Protein AF-A0A2V9A840-F1 (afdb_monomer_lite)

Radius of gyration: 13.13 Å; chains: 1; bounding box: 29×27×36 Å

Foldseek 3Di:
DFFQWDPPDPAIEGAAFRKKKKFKDWDPKAFPWKDKQNHTQNVQQDPVRGMGIDTHHAAKIKIKTFIPPFDAAIKMFIWIDRPPRDIGTPDIDGHDGDRMDMGMYHHD

Structure (mmCIF, N/CA/C/O backbone):
data_AF-A0A2V9A840-F1
#
_entry.id   AF-A0A2V9A840-F1
#
loop_
_atom_site.group_PDB
_atom_site.id
_atom_site.type_symbol
_atom_site.label_atom_id
_atom_site.label_alt_id
_atom_site.label_comp_id
_atom_site.label_asym_id
_atom_site.label_entity_id
_atom_site.label_seq_id
_atom_site.pdbx_PDB_ins_code
_atom_site.Cartn_x
_atom_site.Cartn_y
_atom_site.Cartn_z
_atom_site.occupancy
_atom_site.B_iso_or_equiv
_atom_site.auth_seq_id
_atom_site.auth_comp_id
_atom_site.auth_asym_id
_atom_site.auth_atom_id
_atom_site.pdbx_PDB_model_num
ATOM 1 N N . MET A 1 1 ? -3.149 1.400 -22.275 1.00 46.19 1 MET A N 1
ATOM 2 C CA . MET A 1 1 ? -2.099 1.875 -21.351 1.00 46.19 1 MET A CA 1
ATOM 3 C C . MET A 1 1 ? -1.580 0.638 -20.646 1.00 46.19 1 MET A C 1
ATOM 5 O O . MET A 1 1 ? -2.405 -0.203 -20.322 1.00 46.19 1 MET A O 1
ATOM 9 N N . ALA A 1 2 ? -0.262 0.446 -20.582 1.00 50.50 2 ALA A N 1
ATOM 10 C CA . ALA A 1 2 ? 0.313 -0.722 -19.914 1.00 50.50 2 ALA A CA 1
ATOM 11 C C . ALA A 1 2 ? 0.105 -0.594 -18.404 1.00 50.50 2 ALA A C 1
ATOM 13 O O . ALA A 1 2 ? 0.084 0.533 -17.903 1.00 50.50 2 ALA A O 1
ATOM 14 N N . ASN A 1 3 ? -0.063 -1.727 -17.725 1.00 59.25 3 ASN A N 1
ATOM 15 C CA . ASN A 1 3 ? -0.296 -1.710 -16.294 1.00 59.25 3 ASN A CA 1
ATOM 16 C C . ASN A 1 3 ? 0.902 -1.087 -15.560 1.00 59.25 3 ASN A C 1
ATOM 18 O O . ASN A 1 3 ? 2.044 -1.397 -15.903 1.00 59.25 3 ASN A O 1
ATOM 22 N N . ALA A 1 4 ? 0.657 -0.212 -14.582 1.00 71.50 4 ALA A N 1
ATOM 23 C CA . ALA A 1 4 ? 1.728 0.369 -13.767 1.00 71.50 4 ALA A CA 1
ATOM 24 C C . ALA A 1 4 ? 2.422 -0.695 -12.900 1.00 71.50 4 ALA A C 1
ATOM 26 O O . ALA A 1 4 ? 3.638 -0.633 -12.711 1.00 71.50 4 ALA A O 1
ATOM 27 N N . LEU A 1 5 ? 1.662 -1.701 -12.458 1.00 75.00 5 LEU A N 1
ATOM 28 C CA . LEU A 1 5 ? 2.136 -2.871 -11.736 1.00 75.00 5 LEU A CA 1
ATOM 29 C C . LEU A 1 5 ? 1.561 -4.154 -12.363 1.00 75.00 5 LEU A C 1
ATOM 31 O O . LEU A 1 5 ? 0.377 -4.241 -12.680 1.00 75.00 5 LEU A O 1
ATOM 35 N N . ASP A 1 6 ? 2.400 -5.165 -12.541 1.00 76.50 6 ASP A N 1
ATOM 36 C CA . ASP A 1 6 ? 2.027 -6.522 -12.928 1.00 76.50 6 ASP A CA 1
ATOM 37 C C . ASP A 1 6 ? 2.246 -7.449 -11.728 1.00 76.50 6 ASP A C 1
ATOM 39 O O . ASP A 1 6 ? 3.374 -7.640 -11.269 1.00 76.50 6 ASP A O 1
ATOM 43 N N . LEU A 1 7 ? 1.149 -8.007 -11.209 1.00 75.94 7 LEU A N 1
ATOM 44 C CA . LEU A 1 7 ? 1.133 -8.921 -10.063 1.00 75.94 7 LEU A CA 1
ATOM 45 C C . LEU A 1 7 ? 0.947 -10.395 -10.471 1.00 75.94 7 LEU A C 1
ATOM 47 O O . LEU A 1 7 ? 0.615 -11.227 -9.632 1.00 75.94 7 LEU A O 1
ATOM 51 N N . THR A 1 8 ? 1.097 -10.742 -11.754 1.00 72.06 8 THR A N 1
ATOM 52 C CA . THR A 1 8 ? 0.928 -12.130 -12.232 1.00 72.06 8 THR A CA 1
ATOM 53 C C . THR A 1 8 ? 2.084 -13.053 -11.828 1.00 72.06 8 THR A C 1
ATOM 55 O O . THR A 1 8 ? 1.925 -14.276 -11.818 1.00 72.06 8 THR A O 1
ATOM 58 N N . GLY A 1 9 ? 3.240 -12.482 -11.477 1.00 68.38 9 GLY A N 1
ATOM 59 C CA . GLY A 1 9 ? 4.409 -13.193 -10.965 1.00 68.38 9 GLY A CA 1
ATOM 60 C C . GLY A 1 9 ? 4.457 -13.295 -9.437 1.00 68.38 9 GLY A C 1
ATOM 61 O O . GLY A 1 9 ? 3.649 -12.722 -8.716 1.00 68.38 9 GLY A O 1
ATOM 62 N N . LEU A 1 10 ? 5.467 -14.009 -8.925 1.00 73.44 10 LEU A N 1
ATOM 63 C CA . LEU A 1 10 ? 5.733 -14.108 -7.479 1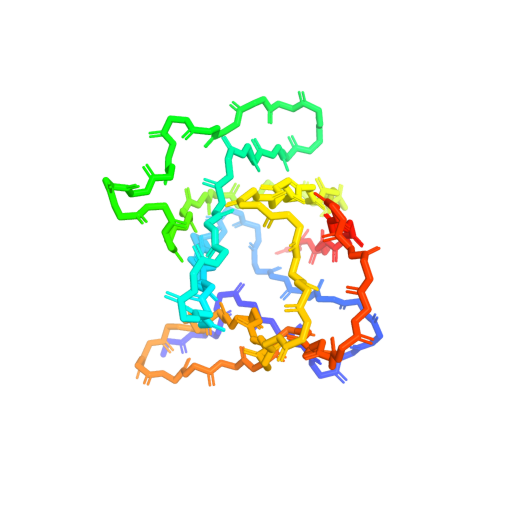.00 73.44 10 LEU A CA 1
ATOM 64 C C . LEU A 1 10 ? 6.179 -12.778 -6.852 1.00 73.44 10 LEU A C 1
ATOM 66 O O . LEU A 1 10 ? 6.068 -12.603 -5.642 1.00 73.44 10 LEU A O 1
ATOM 70 N N . VAL A 1 11 ? 6.726 -11.872 -7.666 1.00 81.81 11 VAL A N 1
ATOM 71 C CA . VAL A 1 11 ? 7.154 -10.533 -7.260 1.00 81.81 11 VAL A CA 1
ATOM 72 C C . VAL A 1 11 ? 6.501 -9.530 -8.212 1.00 81.81 11 VAL A C 1
ATOM 74 O O . VAL A 1 11 ? 6.649 -9.708 -9.422 1.00 81.81 11 VAL A O 1
ATOM 77 N N . PRO A 1 12 ? 5.807 -8.501 -7.695 1.00 85.69 12 PRO A N 1
ATOM 78 C CA . PRO A 1 12 ? 5.286 -7.396 -8.493 1.00 85.69 12 PRO A CA 1
ATOM 79 C C . PRO A 1 12 ? 6.342 -6.797 -9.432 1.00 85.69 12 PRO A C 1
ATOM 81 O O . PRO A 1 12 ? 7.457 -6.499 -8.995 1.00 85.69 12 PRO A O 1
ATOM 84 N N . THR A 1 13 ? 5.995 -6.568 -10.700 1.00 86.69 13 THR A N 1
ATOM 85 C CA . THR A 1 13 ? 6.879 -5.897 -11.670 1.00 86.69 13 THR A CA 1
ATOM 86 C C . THR A 1 13 ? 6.269 -4.622 -12.235 1.00 86.69 13 THR A C 1
ATOM 88 O O . THR A 1 13 ? 5.062 -4.560 -12.418 1.00 86.69 13 THR A O 1
ATOM 91 N N . ALA A 1 14 ? 7.081 -3.6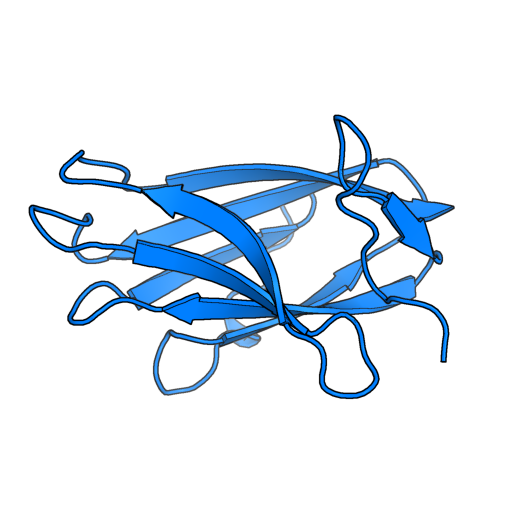12 -12.535 1.00 84.38 14 ALA A N 1
ATOM 92 C CA . ALA A 1 14 ? 6.630 -2.328 -13.081 1.00 84.38 14 ALA A CA 1
ATOM 93 C C . ALA A 1 14 ? 7.559 -1.836 -14.202 1.00 84.38 14 ALA A C 1
ATOM 95 O O . ALA A 1 14 ? 8.687 -2.309 -14.338 1.00 84.38 14 ALA A O 1
ATOM 96 N N . ALA A 1 15 ? 7.119 -0.848 -14.980 1.00 86.50 15 ALA A N 1
ATOM 97 C CA . ALA A 1 15 ? 8.049 -0.064 -15.793 1.00 86.50 15 ALA A CA 1
ATOM 98 C C . ALA A 1 15 ? 8.867 0.878 -14.892 1.00 86.50 15 ALA A C 1
ATOM 100 O O . ALA A 1 15 ? 8.345 1.419 -13.913 1.00 86.50 15 ALA A O 1
ATOM 101 N N . ALA A 1 16 ? 10.136 1.118 -15.221 1.00 87.38 16 ALA A N 1
ATOM 102 C CA . ALA A 1 16 ? 10.944 2.106 -14.511 1.00 87.38 16 ALA A CA 1
ATOM 103 C C . ALA A 1 16 ? 10.274 3.494 -14.519 1.00 87.38 16 ALA A C 1
ATOM 105 O O . ALA A 1 16 ? 9.885 4.016 -15.565 1.00 87.38 16 ALA A O 1
ATOM 106 N N . ASN A 1 17 ? 10.186 4.116 -13.341 1.00 87.44 17 ASN A N 1
ATOM 107 C CA . ASN A 1 17 ? 9.497 5.385 -13.088 1.00 87.44 17 ASN A CA 1
ATOM 108 C C . ASN A 1 17 ? 7.975 5.352 -13.311 1.00 87.44 17 ASN A C 1
ATOM 110 O O . ASN A 1 17 ? 7.361 6.405 -13.500 1.00 87.44 17 ASN A O 1
ATOM 114 N N . ALA A 1 18 ? 7.348 4.173 -13.271 1.00 86.06 18 ALA A N 1
ATOM 115 C CA . ALA A 1 18 ? 5.895 4.077 -13.228 1.00 86.06 18 ALA A CA 1
ATOM 116 C C . ALA A 1 18 ? 5.345 4.728 -11.949 1.00 86.06 18 ALA A C 1
ATOM 118 O O . ALA A 1 18 ? 5.907 4.571 -10.862 1.00 86.06 18 ALA A O 1
ATOM 119 N N . SER A 1 19 ? 4.233 5.451 -12.093 1.00 87.44 19 SER A N 1
ATOM 120 C CA . SER A 1 19 ? 3.444 5.932 -10.960 1.00 87.44 19 SER A CA 1
ATOM 121 C C . SER A 1 19 ? 2.552 4.798 -10.481 1.00 87.44 19 SER A C 1
ATOM 123 O O . SER A 1 19 ? 1.747 4.294 -11.258 1.00 87.44 19 SER A O 1
ATOM 125 N N . VAL A 1 20 ? 2.680 4.437 -9.211 1.00 86.38 20 VAL A N 1
ATOM 126 C CA . VAL A 1 20 ? 1.898 3.395 -8.550 1.00 86.38 20 VAL A CA 1
ATOM 127 C C . VAL A 1 20 ? 1.021 4.046 -7.492 1.00 86.38 20 VAL A C 1
ATOM 129 O O . VAL A 1 20 ? 1.490 4.867 -6.700 1.00 86.38 20 VAL A O 1
ATOM 132 N N . THR A 1 21 ? -0.253 3.666 -7.470 1.00 89.44 21 THR A N 1
ATOM 133 C CA . THR A 1 21 ? -1.211 4.116 -6.458 1.00 89.44 21 THR A CA 1
ATOM 134 C C . THR A 1 21 ? -1.776 2.914 -5.734 1.00 89.44 21 THR A C 1
ATOM 136 O O . THR A 1 21 ? -2.500 2.107 -6.311 1.00 89.44 21 THR A O 1
ATOM 139 N N . ILE A 1 22 ? -1.483 2.828 -4.442 1.00 88.38 22 ILE A N 1
ATOM 140 C CA . ILE A 1 22 ? -1.971 1.773 -3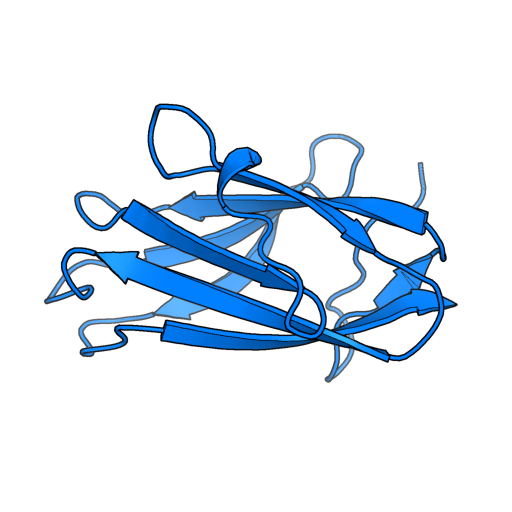.567 1.00 88.38 22 ILE A CA 1
ATOM 141 C C . ILE A 1 22 ? -3.146 2.299 -2.756 1.00 88.38 22 ILE A C 1
ATOM 143 O O . ILE A 1 22 ? -3.080 3.376 -2.166 1.00 88.38 22 ILE A O 1
ATOM 147 N N . LYS A 1 23 ? -4.207 1.500 -2.682 1.00 90.81 23 LYS A N 1
ATOM 148 C CA . LYS A 1 23 ? -5.402 1.770 -1.897 1.00 90.81 23 LYS A CA 1
ATOM 149 C C . LYS A 1 23 ? -5.626 0.681 -0.852 1.00 90.81 23 LYS A C 1
ATOM 151 O O . LYS A 1 23 ? -5.623 -0.510 -1.155 1.00 90.81 23 LYS A O 1
ATOM 156 N N . LEU A 1 24 ? -5.879 1.115 0.375 1.00 89.94 24 LEU A N 1
ATOM 157 C CA . LEU A 1 24 ? -6.320 0.304 1.495 1.00 89.94 24 LEU A CA 1
ATOM 158 C C . LEU A 1 24 ? -7.851 0.292 1.547 1.00 89.94 24 LEU A C 1
ATOM 160 O O . LEU A 1 24 ? -8.501 1.325 1.722 1.00 89.94 24 LEU A O 1
ATOM 164 N N . ILE A 1 25 ? -8.428 -0.897 1.431 1.00 89.62 25 ILE A N 1
ATOM 165 C CA . ILE A 1 25 ? -9.849 -1.152 1.644 1.00 89.62 25 ILE A CA 1
ATOM 166 C C . ILE A 1 25 ? -9.973 -1.784 3.026 1.00 89.62 25 ILE A C 1
ATOM 168 O O . ILE A 1 25 ? -9.685 -2.964 3.195 1.00 89.62 25 ILE A O 1
ATOM 172 N N . ALA A 1 26 ? -10.349 -0.970 4.007 1.00 88.12 26 ALA A N 1
ATOM 173 C CA . ALA A 1 26 ? -10.546 -1.355 5.401 1.00 88.12 26 ALA A CA 1
ATOM 174 C C . ALA A 1 26 ? -11.577 -0.412 6.031 1.00 88.12 26 ALA A C 1
ATOM 176 O O . ALA A 1 26 ? -11.613 0.777 5.681 1.00 88.12 26 ALA A O 1
ATOM 177 N N . ALA A 1 27 ? -12.382 -0.908 6.967 1.00 87.69 27 ALA A N 1
ATOM 178 C CA . ALA A 1 27 ? -13.408 -0.120 7.637 1.00 87.69 27 ALA A CA 1
ATOM 179 C C . ALA A 1 27 ? -12.789 0.917 8.584 1.00 87.69 27 ALA A C 1
ATOM 181 O O . ALA A 1 27 ? -13.186 2.082 8.557 1.00 87.69 27 ALA A O 1
ATOM 182 N N . THR A 1 28 ? -11.790 0.525 9.381 1.00 88.56 28 THR A N 1
ATOM 183 C CA . THR A 1 28 ? -11.245 1.377 10.456 1.00 88.56 28 THR A CA 1
ATOM 184 C C . THR A 1 28 ? -9.738 1.594 10.393 1.00 88.56 28 THR A C 1
ATOM 186 O O . THR A 1 28 ? -9.285 2.702 10.670 1.00 88.56 28 THR A O 1
ATOM 189 N N . THR A 1 29 ? -8.966 0.599 9.959 1.00 90.25 29 THR A N 1
ATOM 190 C CA . THR A 1 29 ? -7.506 0.700 9.818 1.00 90.25 29 THR A CA 1
ATOM 191 C C . THR A 1 29 ? -7.103 1.696 8.733 1.00 90.25 29 THR A C 1
ATOM 193 O O . THR A 1 29 ? -7.671 1.683 7.640 1.00 90.25 29 THR A O 1
ATOM 196 N N . VAL A 1 30 ? -6.108 2.542 8.997 1.00 92.75 30 VAL A N 1
ATOM 197 C CA . VAL A 1 30 ? -5.524 3.488 8.033 1.00 92.75 30 VAL A CA 1
ATOM 198 C C . VAL A 1 30 ? -4.030 3.240 7.823 1.00 92.75 30 VAL A C 1
ATOM 200 O O . VAL A 1 30 ? -3.362 2.620 8.650 1.00 92.75 30 VAL A O 1
ATOM 203 N N . LEU A 1 31 ? -3.500 3.754 6.715 1.00 93.25 31 LEU A N 1
ATOM 204 C CA . LEU A 1 31 ? -2.076 3.926 6.462 1.00 93.25 31 LEU A CA 1
ATOM 205 C C . LEU A 1 31 ? -1.559 5.064 7.349 1.00 93.25 31 LEU A C 1
ATOM 207 O O . LEU A 1 31 ? -1.967 6.213 7.202 1.00 93.25 31 LEU A O 1
ATOM 211 N N . GLN A 1 32 ? -0.659 4.739 8.270 1.00 93.38 32 GLN A N 1
ATOM 212 C CA . GLN A 1 32 ? 0.008 5.720 9.125 1.00 93.38 32 GLN A CA 1
ATOM 213 C C . GLN A 1 32 ? 1.345 6.168 8.531 1.00 93.38 32 GLN A C 1
ATOM 215 O O . GLN A 1 32 ? 1.738 7.322 8.677 1.00 93.38 32 GLN A O 1
ATOM 220 N N . ARG A 1 33 ? 2.070 5.232 7.914 1.00 94.56 33 ARG A N 1
ATOM 221 C CA . ARG A 1 33 ? 3.397 5.476 7.353 1.00 94.56 33 ARG A CA 1
ATOM 222 C C . ARG A 1 33 ? 3.587 4.668 6.084 1.00 94.56 33 ARG A C 1
ATOM 224 O O . ARG A 1 33 ? 3.100 3.540 5.996 1.00 94.56 33 ARG A O 1
ATOM 231 N N . ALA A 1 34 ? 4.343 5.220 5.149 1.00 95.44 34 ALA A N 1
ATOM 232 C CA . ALA A 1 34 ? 4.777 4.519 3.956 1.00 95.44 34 ALA A CA 1
ATOM 233 C C . ALA A 1 34 ? 6.254 4.821 3.679 1.00 95.44 34 ALA A C 1
ATOM 235 O O . ALA A 1 34 ? 6.696 5.961 3.827 1.00 95.44 34 ALA A O 1
ATOM 236 N N . SER A 1 35 ? 7.019 3.809 3.275 1.00 95.94 35 SER A N 1
ATOM 237 C CA . SER A 1 35 ? 8.391 3.988 2.803 1.00 95.94 35 SER A CA 1
ATOM 238 C C . SER A 1 35 ? 8.693 3.169 1.553 1.00 95.94 35 SER A C 1
ATOM 240 O O . SER A 1 35 ? 8.093 2.119 1.309 1.00 95.94 35 SER A O 1
ATOM 242 N N . LEU A 1 36 ? 9.646 3.674 0.771 1.00 95.00 36 LEU A N 1
ATOM 243 C CA . LEU A 1 36 ? 10.184 3.057 -0.436 1.00 95.00 36 LEU A CA 1
ATOM 244 C C . LEU A 1 36 ? 11.714 3.071 -0.353 1.00 95.00 36 LEU A C 1
ATOM 246 O O . LEU A 1 36 ? 12.306 4.148 -0.342 1.00 95.00 36 LEU A O 1
ATOM 250 N N . ASN A 1 37 ? 12.360 1.904 -0.283 1.00 92.31 37 ASN A N 1
ATOM 251 C CA . ASN A 1 37 ? 13.821 1.786 -0.098 1.00 92.31 37 ASN A CA 1
ATOM 252 C C . ASN A 1 37 ? 14.347 2.680 1.038 1.00 92.31 37 ASN A C 1
ATOM 254 O O . ASN A 1 37 ? 15.244 3.495 0.830 1.00 92.31 37 ASN A O 1
ATOM 258 N N . ASP A 1 38 ? 13.709 2.608 2.206 1.00 89.3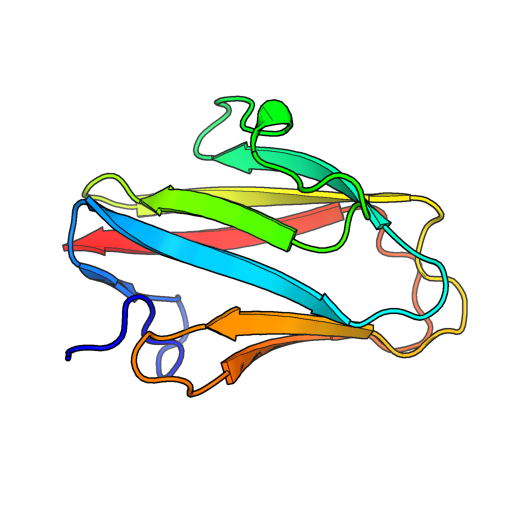1 38 ASP A N 1
ATOM 259 C CA . ASP A 1 38 ? 13.992 3.440 3.389 1.00 89.31 38 ASP A CA 1
ATOM 260 C C . ASP A 1 38 ? 13.674 4.942 3.260 1.00 89.31 38 ASP A C 1
ATOM 262 O O . ASP A 1 38 ? 13.714 5.662 4.258 1.00 89.31 38 ASP A O 1
ATOM 266 N N . SER A 1 39 ? 13.286 5.424 2.076 1.00 95.19 39 SER A N 1
ATOM 267 C CA . SER A 1 39 ? 12.811 6.798 1.893 1.00 95.19 39 SER A CA 1
ATOM 268 C C . SER A 1 39 ? 11.386 6.928 2.412 1.00 95.19 39 SER A C 1
ATOM 270 O O . SER A 1 39 ? 10.504 6.173 2.004 1.00 95.19 39 SER A O 1
ATOM 272 N N . ASP A 1 40 ? 11.156 7.882 3.311 1.00 95.94 40 ASP A N 1
ATOM 273 C CA . ASP A 1 40 ? 9.822 8.172 3.833 1.00 95.94 40 ASP A CA 1
ATOM 274 C C . ASP A 1 40 ? 8.975 8.857 2.752 1.00 95.94 40 ASP A C 1
ATOM 276 O O . ASP A 1 40 ? 9.358 9.898 2.220 1.00 95.94 40 ASP A O 1
ATOM 280 N N . ILE A 1 41 ? 7.836 8.253 2.421 1.00 96.31 41 ILE A N 1
ATOM 281 C CA . ILE A 1 41 ? 6.865 8.772 1.450 1.00 96.31 41 ILE A CA 1
ATOM 282 C C . ILE A 1 41 ? 5.502 9.015 2.109 1.00 96.31 41 ILE A C 1
ATOM 284 O O . ILE A 1 41 ? 4.482 9.095 1.428 1.00 96.31 41 ILE A O 1
ATOM 288 N N . SER A 1 42 ? 5.463 9.133 3.439 1.00 96.19 42 SER A N 1
ATOM 289 C CA . SER A 1 42 ? 4.213 9.284 4.194 1.00 96.19 42 SER A CA 1
ATOM 290 C C . SER A 1 42 ? 3.454 10.567 3.852 1.00 96.19 42 SER A C 1
ATOM 292 O O . SER A 1 42 ? 2.231 10.577 3.920 1.00 96.19 42 SER A O 1
ATOM 294 N N . ASP A 1 43 ? 4.147 11.610 3.388 1.00 96.44 43 ASP A N 1
ATOM 295 C CA . ASP A 1 43 ? 3.520 12.845 2.892 1.00 96.44 43 ASP A CA 1
ATOM 296 C C . ASP A 1 43 ? 2.689 12.627 1.614 1.00 96.44 43 ASP A C 1
ATOM 298 O O . ASP A 1 43 ? 1.898 13.485 1.227 1.00 96.44 43 ASP A O 1
ATOM 302 N N . SER A 1 44 ? 2.857 11.478 0.948 1.00 96.19 44 SER A N 1
ATOM 303 C CA . SER A 1 44 ? 2.062 11.077 -0.221 1.00 96.19 44 SER A CA 1
ATOM 304 C C . SER A 1 44 ? 0.824 10.253 0.148 1.00 96.19 44 SER A C 1
ATOM 306 O O . SER A 1 44 ? 0.101 9.806 -0.747 1.00 96.19 44 SER A O 1
ATOM 308 N N . ILE A 1 45 ? 0.586 10.021 1.444 1.00 96.50 45 ILE A N 1
ATOM 309 C CA . ILE A 1 45 ? -0.653 9.425 1.941 1.00 96.50 45 ILE A CA 1
ATOM 310 C C . ILE A 1 45 ? -1.754 10.487 1.887 1.00 96.50 45 ILE A C 1
ATOM 312 O O . ILE A 1 45 ? -1.566 11.635 2.288 1.00 96.50 45 ILE A O 1
ATOM 316 N N . ASP A 1 46 ? -2.919 10.111 1.374 1.00 95.69 46 ASP A N 1
ATOM 317 C CA . ASP A 1 46 ? -4.056 11.013 1.275 1.00 95.69 46 ASP A CA 1
ATOM 318 C C . ASP A 1 46 ? -4.634 11.383 2.652 1.00 95.69 46 ASP A C 1
ATOM 320 O O . ASP A 1 46 ? -4.405 10.727 3.667 1.00 95.69 46 ASP A O 1
ATOM 324 N N . ALA A 1 47 ? -5.464 12.427 2.691 1.00 95.25 47 ALA A N 1
ATOM 325 C CA . ALA A 1 47 ? -6.054 12.910 3.940 1.00 95.25 47 ALA A CA 1
ATOM 326 C C . ALA A 1 47 ? -6.947 11.871 4.651 1.00 95.25 47 ALA A C 1
ATOM 328 O O . ALA A 1 47 ? -7.231 12.023 5.838 1.00 95.25 47 ALA A O 1
ATOM 329 N N . THR A 1 48 ? -7.412 10.836 3.940 1.00 94.56 48 THR A N 1
ATOM 330 C CA . THR A 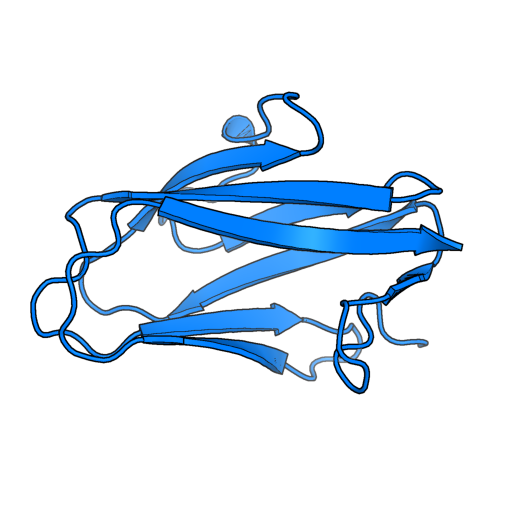1 48 ? -8.210 9.752 4.532 1.00 94.56 48 THR A CA 1
ATOM 331 C C . THR A 1 48 ? -7.356 8.627 5.119 1.00 94.56 48 THR A C 1
ATOM 333 O O . THR A 1 48 ? -7.888 7.770 5.829 1.00 94.56 48 THR A O 1
ATOM 336 N N . GLY A 1 49 ? -6.046 8.617 4.853 1.00 94.56 49 GLY A N 1
ATOM 337 C CA . GLY A 1 49 ? -5.151 7.541 5.262 1.00 94.56 49 GLY A CA 1
ATOM 338 C C . GLY A 1 49 ? -5.447 6.227 4.540 1.00 94.56 49 GLY A C 1
ATOM 339 O O . GLY A 1 49 ? -5.234 5.154 5.099 1.00 94.56 49 GLY A O 1
ATOM 340 N N . LYS A 1 50 ? -6.012 6.267 3.331 1.00 92.75 50 LYS A N 1
ATOM 341 C CA . LYS A 1 50 ? -6.412 5.069 2.577 1.00 92.75 50 LYS A CA 1
ATOM 342 C C . LYS A 1 50 ? -5.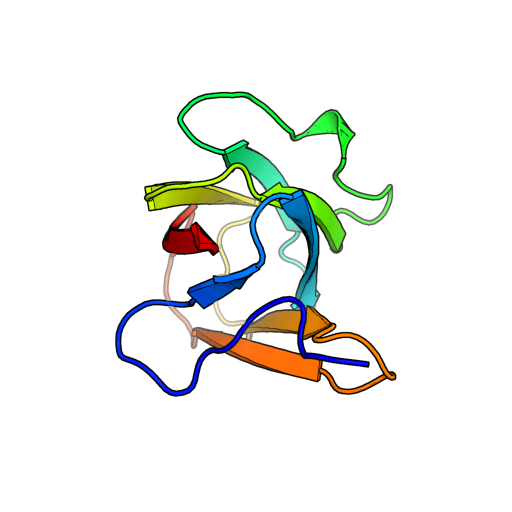681 4.931 1.258 1.00 92.75 50 LYS A C 1
ATOM 344 O O . LYS A 1 50 ? -5.715 3.847 0.688 1.00 92.75 50 LYS A O 1
ATOM 349 N N . ILE A 1 51 ? -5.056 5.984 0.752 1.00 93.69 51 ILE A N 1
ATOM 350 C CA . ILE A 1 51 ? -4.387 5.971 -0.546 1.00 93.69 51 ILE A CA 1
ATOM 351 C C . ILE A 1 51 ? -2.966 6.481 -0.365 1.00 93.69 51 ILE A C 1
ATOM 353 O O . ILE A 1 51 ? -2.757 7.480 0.312 1.00 93.69 51 ILE A O 1
ATOM 357 N N . VAL A 1 52 ? -2.000 5.815 -0.988 1.00 94.06 52 VAL A N 1
ATOM 358 C CA . VAL A 1 52 ? -0.628 6.309 -1.121 1.00 94.06 52 VAL A CA 1
ATOM 359 C C . VAL A 1 52 ? -0.192 6.181 -2.572 1.00 94.06 52 VAL A C 1
ATOM 361 O O . VAL A 1 52 ? -0.387 5.136 -3.195 1.00 94.06 52 VAL A O 1
ATOM 364 N N . SER A 1 53 ? 0.392 7.247 -3.109 1.00 92.00 53 SER A N 1
ATOM 365 C CA . SER A 1 53 ? 0.896 7.285 -4.484 1.00 92.00 53 SER A CA 1
ATOM 366 C C . SER A 1 53 ? 2.388 7.572 -4.493 1.00 92.00 53 SER A C 1
ATOM 368 O O . SER A 1 53 ? 2.851 8.451 -3.773 1.00 92.00 53 SER A O 1
ATOM 370 N N . PHE A 1 54 ? 3.146 6.852 -5.309 1.00 91.62 54 PHE A N 1
ATOM 371 C CA . PHE A 1 54 ? 4.588 7.046 -5.433 1.00 91.62 54 PHE A CA 1
ATOM 372 C C . PHE A 1 54 ? 5.094 6.584 -6.795 1.00 91.62 54 PHE A C 1
ATOM 374 O O . PHE A 1 54 ? 4.458 5.794 -7.489 1.00 91.62 54 PHE A O 1
ATOM 381 N N . THR A 1 55 ? 6.271 7.070 -7.170 1.00 90.50 55 THR A N 1
ATOM 382 C CA . THR A 1 55 ? 6.974 6.619 -8.371 1.00 90.50 55 THR A CA 1
ATOM 383 C C . THR A 1 55 ? 7.931 5.497 -8.003 1.00 90.50 55 THR A C 1
ATOM 385 O O . THR A 1 55 ? 8.678 5.638 -7.038 1.00 90.50 55 THR A O 1
ATOM 388 N N . VAL A 1 56 ? 7.945 4.408 -8.774 1.00 88.88 56 VAL A N 1
ATOM 389 C CA . VAL A 1 56 ? 8.861 3.277 -8.562 1.00 88.88 56 VAL A CA 1
ATOM 390 C C . VAL A 1 56 ? 10.157 3.495 -9.359 1.00 88.88 56 VAL A C 1
ATOM 392 O O . VAL A 1 56 ? 10.114 3.478 -10.592 1.00 88.88 56 VAL A O 1
ATOM 395 N N . PRO A 1 57 ? 11.321 3.693 -8.710 1.00 90.38 57 PRO A N 1
ATOM 396 C CA . PRO A 1 57 ? 12.608 3.779 -9.397 1.00 90.38 57 PRO A CA 1
ATOM 397 C C . PRO A 1 57 ? 12.950 2.484 -10.136 1.00 90.38 57 PRO A C 1
ATOM 399 O O . PRO A 1 57 ? 12.503 1.408 -9.750 1.00 90.38 57 PRO A O 1
ATOM 402 N N . GLY A 1 58 ? 13.796 2.565 -11.165 1.00 91.06 58 GLY A N 1
ATOM 403 C CA . GLY A 1 58 ? 14.338 1.367 -11.814 1.00 91.06 58 GLY A CA 1
ATOM 404 C C . GLY A 1 58 ? 15.128 0.485 -10.836 1.00 91.06 58 GLY A C 1
ATOM 405 O O . GLY A 1 58 ? 15.863 0.992 -9.989 1.00 91.06 58 GLY A O 1
ATOM 406 N N . GLY A 1 59 ? 15.000 -0.834 -10.973 1.00 93.00 59 GLY A N 1
ATOM 407 C CA . GLY A 1 59 ? 15.623 -1.827 -10.098 1.00 93.00 59 GLY A CA 1
ATOM 408 C C . GLY A 1 59 ? 14.641 -2.481 -9.124 1.00 93.00 59 GLY A C 1
ATOM 409 O O . GLY A 1 59 ? 13.427 -2.442 -9.306 1.00 93.00 59 GLY A O 1
ATOM 410 N N . ARG A 1 60 ? 15.174 -3.141 -8.091 1.00 93.94 60 ARG A N 1
ATOM 411 C CA . ARG A 1 60 ? 14.371 -3.760 -7.028 1.00 93.94 60 ARG A CA 1
ATOM 412 C C . ARG A 1 60 ? 14.108 -2.736 -5.935 1.00 93.94 60 ARG A C 1
ATOM 414 O O . ARG A 1 60 ? 15.056 -2.145 -5.427 1.00 93.94 60 ARG A O 1
ATOM 421 N N . ASN A 1 61 ? 12.844 -2.583 -5.562 1.00 92.94 61 ASN A N 1
ATOM 422 C CA . ASN A 1 61 ? 12.409 -1.631 -4.558 1.00 92.94 61 ASN A CA 1
ATOM 423 C C . ASN A 1 61 ? 11.588 -2.322 -3.471 1.00 92.94 61 ASN A C 1
ATOM 425 O O . ASN A 1 61 ? 10.685 -3.084 -3.798 1.00 92.94 61 ASN A O 1
ATOM 429 N N . THR A 1 62 ? 11.854 -2.025 -2.203 1.00 93.88 62 THR A N 1
ATOM 430 C CA . THR A 1 62 ? 11.074 -2.531 -1.069 1.00 93.88 62 THR A CA 1
ATOM 431 C C . THR A 1 62 ? 10.083 -1.472 -0.610 1.00 93.88 62 THR A C 1
ATOM 433 O O . THR A 1 62 ? 10.472 -0.353 -0.269 1.00 93.88 62 THR A O 1
ATOM 436 N N . VAL A 1 63 ? 8.805 -1.840 -0.584 1.00 92.00 63 VAL A N 1
ATOM 437 C CA . VAL A 1 63 ? 7.705 -1.019 -0.079 1.00 92.00 63 VAL A CA 1
ATOM 438 C C . VAL A 1 63 ? 7.354 -1.482 1.326 1.00 92.00 63 VAL A C 1
ATOM 440 O O . VAL A 1 63 ? 7.168 -2.677 1.565 1.00 92.00 63 VAL A O 1
ATOM 443 N N . ILE A 1 64 ? 7.233 -0.535 2.255 1.00 92.56 64 ILE A N 1
ATOM 444 C CA . ILE A 1 64 ? 6.780 -0.799 3.621 1.00 92.56 64 ILE A CA 1
ATOM 445 C C . ILE A 1 64 ? 5.592 0.103 3.926 1.00 92.56 64 ILE A C 1
ATOM 447 O O . ILE A 1 64 ? 5.681 1.321 3.796 1.00 92.56 64 ILE A O 1
ATOM 451 N N . LEU A 1 65 ? 4.488 -0.492 4.366 1.00 92.00 65 LEU A N 1
ATOM 452 C CA . LEU A 1 65 ? 3.278 0.209 4.788 1.00 92.00 65 LEU A CA 1
ATOM 453 C C . LEU A 1 65 ? 3.023 -0.097 6.262 1.00 92.00 65 LEU A C 1
ATOM 455 O O . LEU A 1 65 ? 3.025 -1.262 6.655 1.00 92.00 65 LEU A O 1
ATOM 459 N N . VAL A 1 66 ? 2.798 0.929 7.078 1.00 91.94 66 VAL A N 1
ATOM 460 C CA . VAL A 1 66 ? 2.468 0.796 8.504 1.00 91.94 66 VAL A CA 1
ATOM 461 C C . VAL A 1 66 ? 1.004 1.146 8.710 1.00 91.94 66 VAL A C 1
ATOM 463 O O . VAL A 1 66 ? 0.531 2.171 8.218 1.00 91.94 66 VAL A O 1
ATOM 466 N N . LEU A 1 67 ? 0.300 0.289 9.443 1.00 90.31 67 LEU A N 1
ATOM 467 C CA . LEU A 1 67 ? -1.144 0.322 9.627 1.00 90.31 67 LEU A CA 1
ATOM 468 C C . LEU A 1 67 ? -1.517 0.694 11.065 1.00 90.31 67 LEU A C 1
ATOM 470 O O . LEU A 1 67 ? -0.951 0.146 12.014 1.00 90.31 67 LEU A O 1
ATOM 474 N N . LEU A 1 68 ? -2.496 1.590 11.227 1.00 88.94 68 LEU A N 1
ATOM 475 C CA . LEU A 1 68 ? -3.010 1.994 12.537 1.00 88.94 68 LEU A CA 1
ATOM 476 C C . LEU A 1 68 ? -4.533 2.260 12.512 1.00 88.94 68 LEU A C 1
ATOM 478 O O . LEU A 1 68 ? -4.999 2.936 11.603 1.00 88.94 68 LEU A O 1
ATOM 482 N N . PRO A 1 69 ? -5.315 1.803 13.512 1.00 87.75 69 PRO A N 1
ATOM 483 C CA . PRO A 1 69 ? -4.949 0.751 14.464 1.00 87.75 69 PRO A CA 1
ATOM 484 C C . PRO A 1 69 ? -4.559 -0.542 13.726 1.00 87.75 69 PRO A C 1
ATOM 486 O O . PRO A 1 69 ? -4.855 -0.674 12.542 1.00 87.75 69 PRO A O 1
ATOM 489 N N . PRO A 1 70 ? -3.888 -1.506 14.380 1.00 80.75 70 PRO A N 1
ATOM 490 C CA . PRO A 1 70 ? -3.686 -2.807 13.767 1.00 80.75 70 PRO A CA 1
ATOM 491 C C . PRO A 1 70 ? -5.040 -3.422 13.379 1.00 80.75 70 PRO A C 1
ATOM 493 O O . PRO A 1 70 ? -5.999 -3.316 14.155 1.00 80.75 70 PRO A O 1
ATOM 496 N N . PRO A 1 71 ? -5.115 -4.101 12.229 1.00 74.00 71 PRO A N 1
ATOM 497 C CA . PRO A 1 71 ? -6.352 -4.659 11.708 1.00 74.00 71 PRO A CA 1
ATOM 498 C C . PRO A 1 71 ? -6.821 -5.819 12.576 1.00 74.00 71 PRO A C 1
ATOM 500 O O . PRO A 1 71 ? -6.380 -6.960 12.453 1.00 74.00 71 PRO A O 1
ATOM 503 N N . THR A 1 72 ? -7.697 -5.520 13.525 1.00 74.50 72 THR A N 1
ATOM 504 C CA . THR A 1 72 ? -8.221 -6.507 14.467 1.00 74.50 72 THR A CA 1
ATOM 505 C C . THR A 1 72 ? -9.653 -6.842 14.088 1.00 74.50 72 THR A C 1
ATOM 507 O O . THR A 1 72 ? -10.575 -6.069 14.316 1.00 74.50 72 THR A O 1
ATOM 510 N N . GLY A 1 73 ? -9.840 -8.019 13.487 1.00 70.50 73 GLY A N 1
ATOM 511 C CA . GLY A 1 73 ? -11.173 -8.551 13.195 1.00 70.50 73 GLY A CA 1
ATOM 512 C C . GLY A 1 73 ? -11.906 -7.909 12.011 1.00 70.50 73 GLY A C 1
ATOM 513 O O . GLY A 1 73 ? -13.082 -8.207 11.829 1.00 70.50 73 GLY A O 1
ATOM 514 N N . GLU A 1 74 ? -11.245 -7.071 11.206 1.00 75.12 74 GLU A N 1
ATOM 515 C CA . GLU A 1 74 ? -11.804 -6.541 9.957 1.00 75.12 74 GLU A CA 1
ATOM 516 C C . GLU A 1 74 ? -11.174 -7.203 8.727 1.00 75.12 74 GLU A C 1
ATOM 518 O O . GLU A 1 74 ? -9.985 -7.525 8.720 1.00 75.12 74 GLU A O 1
ATOM 523 N N . GLU A 1 75 ? -11.978 -7.412 7.684 1.00 80.00 75 GLU A N 1
ATOM 524 C CA . GLU A 1 75 ? -11.458 -7.799 6.375 1.00 80.00 75 GLU A CA 1
ATOM 525 C C . GLU A 1 75 ? -10.750 -6.609 5.738 1.00 80.00 75 GLU A C 1
ATOM 527 O O . GLU A 1 75 ? -11.267 -5.487 5.742 1.00 80.00 75 GLU A O 1
ATOM 532 N N . MET A 1 76 ? -9.573 -6.862 5.167 1.00 80.50 76 MET A N 1
ATOM 533 C CA . MET A 1 76 ? -8.815 -5.826 4.484 1.00 80.50 76 MET A CA 1
ATOM 534 C C . MET A 1 76 ? -8.228 -6.287 3.168 1.00 80.50 76 MET A C 1
ATOM 536 O O . MET A 1 76 ? -7.793 -7.431 3.016 1.00 80.50 76 MET A O 1
ATOM 540 N N . GLN A 1 77 ? -8.132 -5.338 2.245 1.00 85.06 77 GLN A N 1
ATOM 541 C CA . GLN A 1 77 ? -7.460 -5.522 0.970 1.00 85.06 77 GLN A CA 1
ATOM 542 C C . GLN A 1 77 ? -6.526 -4.353 0.696 1.00 85.06 77 GLN A C 1
ATOM 544 O O . GLN A 1 77 ? -6.879 -3.193 0.906 1.00 85.06 77 GLN A O 1
ATOM 549 N N . ILE A 1 78 ? -5.341 -4.674 0.196 1.00 80.88 78 ILE A N 1
ATOM 550 C CA . ILE A 1 78 ? -4.463 -3.712 -0.447 1.00 80.88 78 ILE A CA 1
ATOM 551 C C . ILE A 1 78 ? -4.562 -3.949 -1.936 1.00 80.88 78 ILE A C 1
ATOM 553 O O . ILE A 1 78 ? -4.318 -5.057 -2.414 1.00 80.88 78 ILE A O 1
ATOM 557 N N . VAL A 1 79 ? -4.940 -2.903 -2.649 1.00 84.12 79 VAL A N 1
ATOM 558 C CA . VAL A 1 79 ? -5.157 -2.949 -4.083 1.00 84.12 79 VAL A CA 1
ATOM 559 C C . VAL A 1 79 ? -4.365 -1.853 -4.776 1.00 84.12 79 VAL A C 1
ATOM 561 O O . VAL A 1 79 ? -4.033 -0.846 -4.158 1.00 84.12 79 VAL A O 1
ATOM 564 N N . GLU A 1 80 ? -4.077 -2.036 -6.053 1.00 82.00 80 GLU A N 1
ATOM 565 C CA . GLU A 1 80 ? -3.378 -1.061 -6.888 1.00 82.00 80 GLU A CA 1
ATOM 566 C C . GLU A 1 80 ? -4.238 -0.704 -8.097 1.00 82.00 80 GLU A C 1
ATOM 568 O O . GLU A 1 80 ? -4.942 -1.567 -8.623 1.00 82.00 80 GLU A O 1
ATOM 573 N N . ASP A 1 81 ? -4.246 0.572 -8.489 1.00 71.56 81 ASP A N 1
ATOM 574 C CA . ASP A 1 81 ? -4.832 0.981 -9.768 1.00 71.56 81 ASP A CA 1
ATOM 575 C C . ASP A 1 81 ? -3.790 0.771 -10.858 1.00 71.56 81 ASP A C 1
ATOM 577 O O . ASP A 1 81 ? -2.919 1.618 -11.056 1.00 71.56 81 ASP A O 1
ATOM 581 N N . CYS A 1 82 ? -3.922 -0.334 -11.591 1.00 63.28 82 CYS A N 1
ATOM 582 C CA . CYS A 1 82 ? -3.000 -0.701 -12.653 1.00 63.28 82 CYS A CA 1
ATOM 583 C C . CYS A 1 82 ? -3.011 0.301 -13.819 1.00 63.28 82 CYS A C 1
ATOM 585 O O . CYS A 1 82 ? -2.318 0.092 -14.802 1.00 63.28 82 CYS A O 1
ATOM 587 N N . GLY A 1 83 ? -3.774 1.389 -13.768 1.00 54.16 83 GLY A N 1
ATOM 588 C CA . GLY A 1 83 ? -3.962 2.295 -14.886 1.00 54.16 83 GLY A CA 1
ATOM 589 C C . GLY A 1 83 ? -5.041 1.765 -15.828 1.00 54.16 83 GLY A C 1
ATOM 590 O O . GLY A 1 83 ? -5.182 0.572 -16.082 1.00 54.16 83 GLY A O 1
ATOM 591 N N . GLY A 1 84 ? -5.864 2.678 -16.347 1.00 55.09 84 GLY A N 1
ATOM 592 C CA . GLY A 1 84 ? -7.030 2.315 -17.160 1.00 55.09 84 GLY A CA 1
ATOM 593 C C . GLY A 1 84 ? -8.274 1.921 -16.354 1.00 55.09 84 GLY A C 1
ATOM 594 O O . GLY A 1 84 ? -9.240 1.451 -16.952 1.00 55.09 84 GLY A O 1
ATOM 595 N N . GLY A 1 85 ? -8.280 2.147 -15.033 1.00 55.91 85 GLY A N 1
ATOM 596 C CA . GLY A 1 85 ? -9.450 1.948 -14.170 1.00 55.91 85 GLY A CA 1
ATOM 597 C C . GLY A 1 85 ? -9.652 0.509 -13.693 1.00 55.91 85 GLY A C 1
ATOM 598 O O . GLY A 1 85 ? -10.746 0.169 -13.243 1.00 55.91 85 GLY A O 1
ATOM 599 N N . ALA A 1 86 ? -8.625 -0.338 -13.803 1.00 62.00 86 ALA A N 1
ATOM 600 C CA . ALA A 1 86 ? -8.636 -1.702 -13.292 1.00 62.00 86 ALA A CA 1
ATOM 601 C C . ALA A 1 86 ? -7.849 -1.774 -11.980 1.00 62.00 86 ALA A C 1
ATOM 603 O O . ALA A 1 86 ? -6.665 -1.459 -11.930 1.00 62.00 86 ALA A O 1
ATOM 604 N N . THR A 1 87 ? -8.522 -2.206 -10.918 1.00 75.50 87 THR A N 1
ATOM 605 C CA . THR A 1 87 ? -7.918 -2.386 -9.600 1.00 75.50 87 THR A CA 1
ATOM 606 C C . THR A 1 87 ? -7.491 -3.843 -9.412 1.00 75.50 87 THR A C 1
ATOM 608 O O . THR A 1 87 ? -8.330 -4.736 -9.543 1.00 75.50 87 THR A O 1
ATOM 611 N N . GLN A 1 88 ? -6.223 -4.098 -9.085 1.00 78.88 88 GLN A N 1
ATOM 612 C CA . GLN A 1 88 ? -5.711 -5.446 -8.814 1.00 78.88 88 GLN A CA 1
ATOM 613 C C . GLN A 1 88 ? -5.396 -5.637 -7.328 1.00 78.88 88 GLN A C 1
ATOM 615 O O . GLN A 1 88 ? -4.858 -4.749 -6.671 1.00 78.88 88 GLN A O 1
ATOM 620 N N . LEU A 1 89 ? -5.739 -6.808 -6.785 1.00 83.00 89 LEU A N 1
ATOM 621 C CA . LEU A 1 89 ? -5.433 -7.175 -5.403 1.00 83.00 89 LEU A CA 1
ATOM 622 C C . LEU A 1 89 ? -3.939 -7.487 -5.255 1.00 83.00 89 LEU A C 1
ATOM 624 O O . LEU A 1 89 ? -3.448 -8.426 -5.876 1.00 83.00 89 LEU A O 1
ATOM 628 N N . ILE A 1 90 ? -3.251 -6.737 -4.392 1.00 79.25 90 ILE A N 1
ATOM 629 C CA . ILE A 1 90 ? -1.872 -7.016 -3.971 1.00 79.25 90 ILE A CA 1
ATOM 630 C C . ILE A 1 90 ? -1.887 -8.054 -2.847 1.00 79.25 90 ILE A C 1
ATOM 632 O O . ILE A 1 90 ? -1.249 -9.098 -2.945 1.00 79.25 90 ILE A O 1
ATOM 636 N N . LEU A 1 91 ? -2.629 -7.774 -1.771 1.00 77.62 91 LEU A N 1
ATOM 637 C CA . LEU A 1 91 ? -2.688 -8.606 -0.566 1.00 77.62 91 LEU A CA 1
ATOM 638 C C . LEU A 1 91 ? -4.077 -8.521 0.072 1.00 77.62 91 LEU A C 1
ATOM 640 O O . LEU A 1 91 ? -4.688 -7.453 0.103 1.00 77.62 91 LEU A O 1
ATOM 644 N N . SER A 1 92 ? -4.550 -9.630 0.638 1.00 73.00 92 SER A N 1
ATOM 645 C CA . SER A 1 92 ? -5.770 -9.687 1.452 1.00 73.00 92 SER A CA 1
ATOM 646 C C . SER A 1 92 ? -5.462 -10.237 2.837 1.00 73.00 92 SER A C 1
ATOM 648 O O . SER A 1 92 ? -4.773 -11.252 2.955 1.00 73.00 92 SER A O 1
ATOM 650 N N . PHE A 1 93 ? -6.015 -9.608 3.870 1.00 71.38 93 PHE A N 1
ATOM 651 C CA . PHE A 1 93 ? -5.840 -10.017 5.261 1.00 71.38 93 PHE A CA 1
ATOM 652 C C . PHE A 1 93 ? -7.190 -10.382 5.881 1.00 71.38 93 PHE A C 1
ATOM 654 O O . PHE A 1 93 ? -8.190 -9.698 5.658 1.00 71.38 93 PHE A O 1
ATOM 661 N N . GLY A 1 94 ? -7.199 -11.469 6.657 1.00 61.59 94 GLY A N 1
ATOM 662 C CA . GLY A 1 94 ? -8.289 -11.805 7.575 1.00 61.59 94 GLY A CA 1
ATOM 663 C C . GLY A 1 94 ? -8.032 -11.242 8.976 1.00 61.59 94 GLY A C 1
ATOM 664 O O . GLY A 1 94 ? -7.170 -10.388 9.164 1.00 61.59 94 GLY A O 1
ATOM 665 N N . ALA A 1 95 ? -8.735 -11.766 9.983 1.00 53.88 95 ALA A N 1
ATOM 666 C CA . ALA A 1 95 ? -8.534 -11.392 11.382 1.00 53.88 95 ALA A CA 1
ATOM 667 C C . ALA A 1 95 ? -7.126 -11.796 11.882 1.00 53.88 95 ALA A C 1
ATOM 669 O O . ALA A 1 95 ? -6.923 -12.909 12.362 1.00 53.88 95 ALA A O 1
ATOM 670 N N . GLY A 1 96 ? -6.145 -10.897 11.767 1.00 56.19 96 GLY A N 1
ATOM 671 C CA . GLY A 1 96 ? -4.765 -11.113 12.203 1.00 56.19 96 GLY A CA 1
ATOM 672 C C . GLY A 1 96 ? -4.032 -9.791 12.435 1.00 56.19 96 GLY A C 1
ATOM 673 O O . GLY A 1 96 ? -4.176 -8.851 11.664 1.00 56.19 96 GLY A O 1
ATOM 674 N N . ILE A 1 97 ? -3.242 -9.704 13.510 1.00 54.44 97 ILE A N 1
ATOM 675 C CA . ILE A 1 97 ? -2.556 -8.468 13.928 1.00 54.44 97 ILE A CA 1
ATOM 676 C C . ILE A 1 97 ? -1.369 -8.196 12.996 1.00 54.44 97 ILE A C 1
ATOM 678 O O . ILE A 1 97 ? -0.268 -8.687 13.232 1.00 54.44 97 ILE A O 1
ATOM 682 N N . HIS A 1 98 ? -1.579 -7.435 11.926 1.00 65.12 98 HIS A N 1
ATOM 683 C CA . HIS A 1 98 ? -0.509 -7.013 11.019 1.00 65.12 98 HIS A CA 1
ATOM 684 C C . HIS A 1 98 ? -0.340 -5.493 11.118 1.00 65.12 98 HIS A C 1
ATOM 686 O O . HIS A 1 98 ? -1.067 -4.737 10.485 1.00 65.12 98 HIS A O 1
ATOM 692 N N . ALA A 1 99 ? 0.602 -5.036 11.946 1.00 76.44 99 ALA A N 1
ATOM 693 C CA . ALA A 1 99 ? 0.888 -3.604 12.101 1.00 76.44 99 ALA A CA 1
ATOM 694 C C . ALA A 1 99 ? 1.691 -3.028 10.921 1.00 76.44 99 ALA A C 1
ATOM 696 O O . ALA A 1 99 ? 1.725 -1.815 10.728 1.00 76.44 99 ALA A O 1
ATOM 697 N N . SER A 1 100 ? 2.339 -3.882 10.126 1.00 86.06 100 SER A N 1
ATOM 698 C CA . SER A 1 100 ? 3.074 -3.471 8.936 1.00 86.06 100 SER A CA 1
ATOM 699 C C . SER A 1 100 ? 3.026 -4.525 7.839 1.00 86.06 100 SER A C 1
ATOM 701 O O . SER A 1 100 ? 2.856 -5.717 8.095 1.00 86.06 100 SER A O 1
ATOM 703 N N . ILE A 1 101 ? 3.203 -4.064 6.609 1.00 86.06 101 ILE A N 1
ATOM 704 C CA . ILE A 1 101 ? 3.226 -4.866 5.393 1.00 86.06 101 ILE A CA 1
ATOM 705 C C . ILE A 1 101 ? 4.498 -4.513 4.638 1.00 86.06 101 ILE A C 1
ATOM 707 O O . ILE A 1 101 ? 4.813 -3.335 4.480 1.00 86.06 101 ILE A O 1
ATOM 711 N N . THR A 1 102 ? 5.209 -5.532 4.165 1.00 88.81 102 THR A N 1
ATOM 712 C CA . THR A 1 102 ? 6.441 -5.369 3.393 1.00 88.81 102 THR A CA 1
ATOM 713 C C . THR A 1 102 ? 6.395 -6.268 2.171 1.00 88.81 102 THR A C 1
ATOM 715 O O . THR A 1 102 ? 6.109 -7.458 2.291 1.00 88.81 102 THR A O 1
ATOM 718 N N . PHE A 1 103 ? 6.675 -5.701 1.003 1.00 87.75 103 PHE A N 1
ATOM 719 C CA . PHE A 1 103 ? 6.794 -6.439 -0.250 1.00 87.75 103 PHE A CA 1
ATOM 720 C C . PHE A 1 103 ? 7.736 -5.708 -1.206 1.00 87.75 103 PHE A C 1
ATOM 722 O O . PHE A 1 103 ? 7.988 -4.513 -1.053 1.00 87.75 103 PHE A O 1
ATOM 729 N N . ASP A 1 104 ? 8.241 -6.433 -2.200 1.00 90.88 104 ASP A N 1
ATOM 730 C CA . ASP A 1 104 ? 9.137 -5.874 -3.209 1.00 90.88 104 ASP A CA 1
ATOM 731 C C . ASP A 1 104 ? 8.406 -5.607 -4.527 1.00 90.88 104 ASP A C 1
ATOM 733 O O . ASP A 1 104 ? 7.498 -6.344 -4.900 1.00 90.88 104 ASP A O 1
ATOM 737 N N . ILE A 1 105 ? 8.855 -4.587 -5.256 1.00 88.94 105 ILE A N 1
ATOM 738 C CA . ILE A 1 105 ? 8.501 -4.301 -6.647 1.00 88.94 105 ILE A CA 1
ATOM 739 C C . ILE A 1 105 ? 9.792 -4.253 -7.468 1.00 88.94 105 ILE A C 1
ATOM 741 O O . ILE A 1 105 ? 10.728 -3.531 -7.120 1.00 88.94 105 ILE A O 1
ATOM 745 N N . VAL A 1 106 ? 9.854 -4.986 -8.578 1.00 90.12 106 VAL A N 1
ATOM 746 C CA . VAL A 1 106 ? 10.982 -4.933 -9.521 1.00 90.12 106 VAL A CA 1
ATOM 747 C C . VAL A 1 106 ? 10.585 -4.120 -10.748 1.00 90.12 106 VAL A C 1
ATOM 749 O O . VAL A 1 106 ? 9.714 -4.530 -11.508 1.00 90.12 106 VAL A O 1
ATOM 752 N N . ALA A 1 107 ? 11.234 -2.980 -10.963 1.00 88.88 107 ALA A N 1
ATOM 753 C CA . ALA A 1 107 ? 10.986 -2.125 -12.115 1.00 88.88 107 ALA A CA 1
ATOM 754 C C . ALA A 1 107 ? 12.107 -2.219 -13.160 1.00 88.88 107 ALA A C 1
ATOM 756 O O . ALA A 1 107 ? 13.289 -2.141 -12.810 1.00 88.88 107 ALA A O 1
ATOM 757 N N . GLY A 1 108 ? 11.729 -2.376 -14.430 1.00 84.06 108 GLY A N 1
ATOM 758 C CA . GLY A 1 108 ? 12.633 -2.528 -15.579 1.00 84.06 108 GLY A CA 1
ATOM 759 C C . GLY A 1 108 ? 12.333 -1.580 -16.728 1.00 84.06 108 GLY A C 1
ATOM 760 O O . GLY A 1 108 ? 11.218 -1.010 -16.763 1.00 84.06 108 GLY A O 1
#

Secondary structure (DSSP, 8-state):
---SEE-SSSS-EE-TT-EEEEEEE-SS-EEEEEEETTEE-GGGB-TTSSEEEEE--SEEEEEEEEEES---S--EEEEEE-SSS-EEEEEEE-S---SEEEEEEEE-

pLDDT: mean 83.22, std 12.2, range [46.19, 96.5]

Sequence (108 aa):
MANALDLTGLVPTAAANASVTIKLIAATTVLQRASLNDSDISDSIDATGKIVSFTVPGGRNTVILVLLPPPTGEEMQIVEDCGGGATQLILSFGAGIHASITFDIVAG